Protein AF-A0A0R2Q950-F1 (afdb_monomer_lite)

Organism: NCBI:txid1655569

Structure (mmCIF, N/CA/C/O backbone):
data_AF-A0A0R2Q950-F1
#
_entry.id   AF-A0A0R2Q950-F1
#
loop_
_atom_site.group_PDB
_atom_site.id
_atom_site.type_symbol
_atom_site.label_atom_id
_atom_site.label_alt_id
_atom_site.label_comp_id
_atom_site.label_asym_id
_atom_site.label_entity_id
_atom_site.label_seq_id
_atom_site.pdbx_PDB_ins_code
_atom_site.Cartn_x
_atom_site.Cartn_y
_atom_site.Cartn_z
_atom_site.occupancy
_atom_site.B_iso_or_equiv
_atom_site.auth_seq_id
_atom_site.auth_comp_id
_atom_site.auth_asym_id
_atom_site.auth_atom_id
_atom_site.pdbx_PDB_model_num
ATOM 1 N N . MET A 1 1 ? -6.640 16.673 19.248 1.00 85.00 1 MET A N 1
ATOM 2 C CA . MET A 1 1 ? -7.575 15.830 20.025 1.00 85.00 1 MET A CA 1
ATOM 3 C C . MET A 1 1 ? -6.832 14.657 20.664 1.00 85.00 1 MET A C 1
ATOM 5 O O . MET A 1 1 ? -5.711 14.362 20.260 1.00 85.00 1 MET A O 1
ATOM 9 N N . LYS A 1 2 ? -7.422 14.018 21.680 1.00 89.25 2 LYS A N 1
ATOM 10 C CA . LYS A 1 2 ? -6.922 12.790 22.327 1.00 89.25 2 LYS A CA 1
ATOM 11 C C . LYS A 1 2 ? -8.007 11.699 22.250 1.00 89.25 2 LYS A C 1
ATOM 13 O O . LYS A 1 2 ? -9.170 12.088 22.088 1.00 89.25 2 LYS A O 1
ATOM 18 N N . PRO A 1 3 ? -7.640 10.405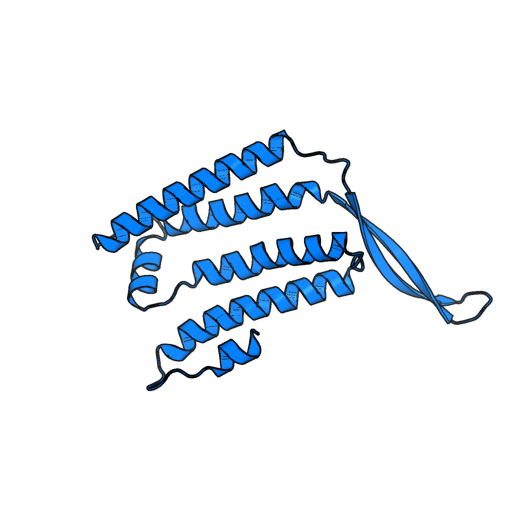 22.348 1.00 91.56 3 PRO A N 1
ATOM 19 C CA . PRO A 1 3 ? -8.610 9.319 22.470 1.00 91.56 3 PRO A CA 1
ATOM 20 C C . PRO A 1 3 ? -9.513 9.500 23.690 1.00 91.56 3 PRO A C 1
ATOM 2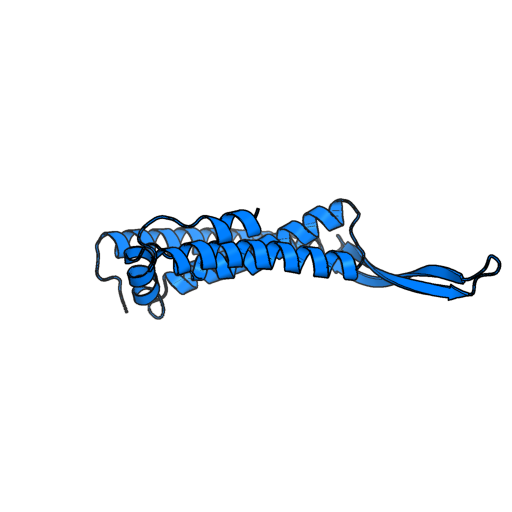2 O O . PRO A 1 3 ? -9.076 10.068 24.695 1.00 91.56 3 PRO A O 1
ATOM 25 N N . GLU A 1 4 ? -10.739 9.002 23.602 1.00 94.81 4 GLU A N 1
ATOM 26 C CA . GLU A 1 4 ? -11.754 9.114 24.655 1.00 94.81 4 GLU A CA 1
ATOM 27 C C . GLU A 1 4 ? -11.823 7.850 25.523 1.00 94.81 4 GLU A C 1
ATOM 29 O O . GLU A 1 4 ? -12.058 7.934 26.727 1.00 94.81 4 GLU A O 1
ATOM 34 N N . THR A 1 5 ? -11.534 6.682 24.948 1.00 95.31 5 THR A N 1
ATOM 35 C CA . THR A 1 5 ? -11.607 5.384 25.629 1.00 95.31 5 THR A CA 1
ATOM 36 C C . THR A 1 5 ? -10.227 4.834 25.998 1.00 95.31 5 THR A C 1
ATOM 38 O O . THR A 1 5 ? -9.203 5.146 25.382 1.00 95.31 5 THR A O 1
ATOM 41 N N . GLN A 1 6 ? -10.179 3.938 26.994 1.00 95.88 6 GLN A N 1
ATOM 42 C CA . GLN A 1 6 ? -8.943 3.219 27.340 1.00 95.88 6 GLN A CA 1
ATOM 43 C C . GLN A 1 6 ? -8.412 2.384 26.164 1.00 95.88 6 GLN A C 1
ATOM 45 O O . GLN A 1 6 ? -7.197 2.294 25.969 1.00 95.88 6 GLN A O 1
ATOM 50 N N . ILE A 1 7 ? -9.310 1.798 25.364 1.00 95.25 7 ILE A N 1
ATOM 51 C CA . ILE A 1 7 ? -8.955 1.041 24.157 1.00 95.25 7 ILE A CA 1
ATOM 52 C C . ILE A 1 7 ? -8.333 1.983 23.123 1.00 95.25 7 ILE A C 1
ATOM 54 O O . ILE A 1 7 ? -7.241 1.702 22.633 1.00 95.25 7 ILE A O 1
ATOM 58 N N . GLY A 1 8 ? -8.949 3.140 22.865 1.00 95.69 8 GLY A N 1
ATOM 59 C CA . GLY A 1 8 ? -8.417 4.167 21.970 1.00 95.69 8 GLY A CA 1
ATOM 60 C C . GLY A 1 8 ? -7.023 4.649 22.380 1.00 95.69 8 GLY A C 1
ATOM 61 O O . GLY A 1 8 ? -6.142 4.787 21.532 1.00 95.69 8 GLY A O 1
ATOM 62 N N . MET A 1 9 ? -6.762 4.821 23.682 1.00 97.06 9 MET A N 1
ATOM 63 C CA . MET A 1 9 ? -5.423 5.154 24.191 1.00 97.06 9 MET A CA 1
ATOM 64 C C . MET A 1 9 ? -4.393 4.051 23.916 1.00 97.06 9 MET A C 1
ATOM 66 O O . MET A 1 9 ? -3.265 4.350 23.513 1.00 97.06 9 MET A O 1
ATOM 70 N N . ARG A 1 10 ? -4.762 2.777 24.109 1.00 97.62 10 ARG A N 1
ATOM 71 C CA . ARG A 1 10 ? -3.888 1.631 23.802 1.00 97.62 10 ARG A CA 1
ATOM 72 C C . ARG A 1 10 ? -3.610 1.534 22.301 1.00 97.62 10 ARG A C 1
ATOM 74 O O . ARG A 1 10 ? -2.449 1.429 21.914 1.00 97.62 10 ARG A O 1
ATOM 81 N N . LEU A 1 11 ? -4.641 1.658 21.464 1.00 97.19 11 LEU A N 1
ATOM 82 C CA . LEU A 1 11 ? -4.511 1.637 20.006 1.00 97.19 11 LEU A CA 1
ATOM 83 C C . LEU A 1 11 ? -3.694 2.821 19.482 1.00 97.19 11 LEU A C 1
ATOM 85 O O . LEU A 1 11 ? -2.891 2.649 18.569 1.00 97.19 11 LEU A O 1
ATOM 89 N N . GLN A 1 12 ? -3.833 4.014 20.068 1.00 97.56 12 GLN A N 1
ATOM 90 C CA . GLN A 1 12 ? -2.998 5.158 19.706 1.00 97.56 12 GLN A CA 1
ATOM 91 C C . GLN A 1 12 ? -1.519 4.873 19.989 1.00 97.56 12 GLN A C 1
ATOM 93 O O . GLN A 1 12 ? -0.675 5.154 19.140 1.00 97.56 12 GLN A O 1
ATOM 98 N N . ARG A 1 13 ? -1.195 4.314 21.164 1.00 97.94 13 ARG A N 1
ATOM 99 C CA . ARG A 1 13 ? 0.187 3.940 21.510 1.00 97.94 13 ARG A CA 1
ATOM 100 C C . ARG A 1 13 ? 0.732 2.877 20.562 1.00 97.94 13 ARG A C 1
ATOM 102 O O . ARG A 1 13 ? 1.846 3.039 20.077 1.00 97.94 13 ARG A O 1
ATOM 109 N N . LEU A 1 14 ? -0.062 1.850 20.262 1.00 98.25 14 LEU A N 1
ATOM 110 C CA . LEU A 1 14 ? 0.323 0.786 19.337 1.00 98.25 14 LEU A CA 1
ATOM 111 C C . LEU A 1 14 ? 0.613 1.335 17.934 1.00 98.25 14 LEU A C 1
ATOM 113 O O . LEU A 1 14 ? 1.672 1.060 17.382 1.00 98.25 14 LEU A O 1
ATOM 117 N N . ASN A 1 15 ? -0.278 2.171 17.392 1.00 98.38 15 ASN A N 1
ATOM 118 C CA . ASN A 1 15 ? -0.080 2.790 16.082 1.00 98.38 15 ASN A CA 1
ATOM 119 C C . ASN A 1 15 ? 1.144 3.713 16.058 1.00 98.38 15 ASN A C 1
ATOM 121 O O . ASN A 1 15 ? 1.881 3.710 15.083 1.00 98.38 15 ASN A O 1
ATOM 125 N N . ARG A 1 16 ? 1.425 4.468 17.127 1.00 98.44 16 ARG A N 1
ATOM 126 C CA . ARG A 1 16 ? 2.660 5.271 17.191 1.00 98.44 16 ARG A CA 1
ATOM 127 C C . ARG A 1 16 ? 3.907 4.407 17.185 1.00 98.44 16 ARG A C 1
ATOM 129 O O . ARG A 1 16 ? 4.846 4.736 16.471 1.00 98.44 16 ARG A O 1
ATOM 136 N N . LEU A 1 17 ? 3.913 3.329 17.968 1.00 98.62 17 LEU A N 1
ATOM 137 C CA . LEU A 1 17 ? 5.046 2.414 18.015 1.00 98.62 17 LEU A CA 1
ATOM 138 C C . LEU A 1 17 ? 5.282 1.792 16.637 1.00 98.62 17 LEU A C 1
ATOM 140 O O . LEU A 1 17 ? 6.375 1.930 16.105 1.00 98.62 17 LEU A O 1
ATOM 144 N N . ALA A 1 18 ? 4.241 1.218 16.026 1.00 98.38 18 ALA A N 1
ATOM 145 C CA . ALA A 1 18 ? 4.312 0.661 14.678 1.00 98.38 18 ALA A CA 1
ATOM 146 C C . ALA A 1 18 ? 4.794 1.705 13.657 1.00 98.38 18 ALA A C 1
ATOM 148 O O . ALA A 1 18 ? 5.733 1.450 12.909 1.00 98.38 18 ALA A O 1
ATOM 149 N N . GLY A 1 19 ? 4.216 2.910 13.673 1.00 98.44 19 GLY A N 1
ATOM 150 C CA . GLY A 1 19 ? 4.584 3.987 12.759 1.00 98.44 19 GLY A CA 1
ATOM 151 C C . GLY A 1 19 ? 6.044 4.426 12.889 1.00 98.44 19 GLY A C 1
ATOM 152 O O . GLY A 1 19 ? 6.728 4.570 11.880 1.00 98.44 19 GLY A O 1
ATOM 153 N N . ILE A 1 20 ? 6.551 4.581 14.115 1.00 98.69 20 ILE A N 1
ATOM 154 C CA . ILE A 1 20 ? 7.964 4.910 14.368 1.00 98.69 20 ILE A CA 1
ATOM 155 C C . ILE A 1 20 ? 8.873 3.754 13.937 1.00 98.69 20 ILE A C 1
ATOM 157 O O . ILE A 1 20 ? 9.893 3.986 13.294 1.00 98.69 20 ILE A O 1
ATOM 161 N N . THR A 1 21 ? 8.504 2.510 14.243 1.00 98.62 21 THR A N 1
ATOM 162 C CA . THR A 1 21 ? 9.267 1.321 13.843 1.00 98.62 21 THR A CA 1
ATOM 163 C C . THR A 1 21 ? 9.364 1.196 12.322 1.00 98.62 21 THR A C 1
ATOM 165 O O . THR A 1 21 ? 10.445 0.921 11.802 1.00 98.62 21 THR A O 1
ATOM 168 N N . HIS A 1 22 ? 8.274 1.434 11.591 1.00 98.44 22 HIS A N 1
ATOM 169 C CA . HIS A 1 22 ? 8.291 1.481 10.129 1.00 98.44 22 HIS A CA 1
ATOM 170 C C . HIS A 1 22 ? 9.114 2.659 9.600 1.00 98.44 22 HIS A C 1
ATOM 172 O O . HIS A 1 22 ? 9.894 2.475 8.672 1.00 98.44 22 HIS A O 1
ATOM 178 N N . LEU A 1 23 ? 9.001 3.843 10.211 1.00 98.56 23 LEU A N 1
ATOM 179 C CA . LEU A 1 23 ? 9.764 5.028 9.813 1.00 98.56 23 LEU A CA 1
ATOM 180 C C . LEU A 1 23 ? 11.272 4.791 9.929 1.00 98.56 23 LEU A C 1
ATOM 182 O O . LEU A 1 23 ? 12.008 5.074 8.989 1.00 98.56 23 LEU A O 1
ATOM 186 N N . ILE A 1 24 ? 11.726 4.238 11.058 1.00 98.62 24 ILE A N 1
ATOM 187 C CA . ILE A 1 24 ? 13.140 3.920 11.286 1.00 98.62 24 ILE A CA 1
ATOM 188 C C . ILE A 1 24 ? 13.633 2.917 10.242 1.00 98.62 24 ILE A C 1
ATOM 190 O O . ILE A 1 24 ? 14.682 3.139 9.645 1.00 98.62 24 ILE A O 1
ATOM 194 N N . GLN A 1 25 ? 12.877 1.846 9.983 1.00 98.31 25 GLN A N 1
ATOM 195 C CA . GLN A 1 25 ? 13.257 0.858 8.972 1.00 98.31 25 GLN A CA 1
ATOM 196 C C . GLN A 1 25 ? 13.271 1.458 7.561 1.00 98.31 25 GLN A C 1
ATOM 198 O O . GLN A 1 25 ? 14.217 1.226 6.818 1.00 98.31 25 GLN A O 1
ATOM 203 N N . GLY A 1 26 ? 12.268 2.261 7.197 1.00 97.88 26 GLY A N 1
ATOM 204 C CA . GLY A 1 26 ? 12.202 2.924 5.896 1.00 97.88 26 GLY A CA 1
ATOM 205 C C . GLY A 1 26 ? 13.379 3.873 5.677 1.00 97.88 26 GLY A C 1
ATOM 206 O O . GLY A 1 26 ? 14.025 3.817 4.637 1.00 97.88 26 GLY A O 1
ATOM 207 N N . ILE A 1 27 ? 13.725 4.682 6.682 1.00 98.06 27 ILE A N 1
ATOM 208 C CA . ILE A 1 27 ? 14.903 5.559 6.638 1.00 98.06 27 ILE A CA 1
ATOM 209 C C . ILE A 1 27 ? 16.196 4.738 6.563 1.00 98.06 27 ILE A C 1
ATOM 211 O O . ILE A 1 27 ? 17.060 5.044 5.749 1.00 98.06 27 ILE A O 1
ATOM 215 N N . ALA A 1 28 ? 16.334 3.680 7.366 1.00 97.94 28 ALA A N 1
ATOM 216 C CA . ALA A 1 28 ? 17.506 2.809 7.319 1.00 97.94 28 ALA A CA 1
ATOM 217 C C . ALA A 1 28 ? 17.682 2.172 5.931 1.00 97.94 28 ALA A C 1
ATOM 219 O O . ALA A 1 28 ? 18.786 2.199 5.393 1.00 97.94 28 ALA A O 1
ATOM 220 N N . LEU A 1 29 ? 16.598 1.680 5.318 1.00 96.50 29 LEU A N 1
ATOM 221 C CA . LEU A 1 29 ? 16.620 1.158 3.951 1.00 96.50 29 LEU A CA 1
ATOM 222 C C . LEU A 1 29 ? 16.992 2.232 2.923 1.00 96.50 29 LEU A C 1
ATOM 224 O O . LEU A 1 29 ? 17.746 1.927 2.006 1.00 96.50 29 LEU A O 1
ATOM 228 N N . LEU A 1 30 ? 16.542 3.483 3.087 1.00 96.06 30 LEU A N 1
ATOM 229 C CA . LEU A 1 30 ? 16.986 4.592 2.231 1.00 96.06 30 LEU A CA 1
ATOM 230 C C . LEU A 1 30 ? 18.502 4.823 2.288 1.00 96.06 30 LEU A C 1
ATOM 232 O O . LEU A 1 30 ? 19.088 5.173 1.270 1.00 96.06 30 LEU A O 1
ATOM 236 N N . PHE A 1 31 ? 19.141 4.613 3.441 1.00 95.94 31 PHE A N 1
ATOM 237 C CA . PHE A 1 31 ? 20.591 4.785 3.581 1.00 95.94 31 PHE A CA 1
ATOM 238 C C . PHE A 1 31 ? 21.417 3.632 3.004 1.00 95.94 31 PHE A C 1
ATOM 240 O O . PHE A 1 31 ? 22.566 3.855 2.631 1.00 95.94 31 PHE A O 1
ATOM 247 N N . ILE A 1 32 ? 20.867 2.414 2.954 1.00 95.12 32 ILE A N 1
ATOM 248 C CA . ILE A 1 32 ? 21.606 1.216 2.512 1.00 95.12 32 ILE A CA 1
ATOM 249 C C . ILE A 1 32 ? 21.206 0.717 1.121 1.00 95.12 32 ILE A C 1
ATOM 251 O O . ILE A 1 32 ? 21.774 -0.267 0.647 1.00 95.12 32 ILE A O 1
ATOM 255 N N . LEU A 1 33 ? 20.203 1.326 0.480 1.00 94.00 33 LEU A N 1
ATOM 256 C CA . LEU A 1 33 ? 19.735 0.865 -0.823 1.00 94.00 33 LEU A CA 1
ATOM 257 C C . LEU A 1 33 ? 20.803 1.019 -1.907 1.00 94.00 33 LEU A C 1
ATOM 259 O O . LEU A 1 33 ? 21.627 1.931 -1.876 1.00 94.00 33 LEU A O 1
ATOM 263 N N . ASN A 1 34 ? 20.742 0.132 -2.899 1.00 91.81 34 ASN A N 1
ATOM 264 C CA . ASN A 1 34 ? 21.549 0.226 -4.106 1.00 91.81 34 ASN A CA 1
ATOM 265 C C . ASN A 1 34 ? 20.713 0.852 -5.240 1.00 91.81 34 ASN A C 1
ATOM 267 O O . ASN A 1 34 ? 19.810 0.179 -5.746 1.00 91.81 34 ASN A O 1
ATOM 271 N N . PRO A 1 35 ? 20.987 2.101 -5.660 1.00 86.19 35 PRO A N 1
ATOM 272 C CA . PRO A 1 35 ? 20.220 2.766 -6.714 1.00 86.19 35 PRO A CA 1
ATOM 273 C C . PRO A 1 35 ? 20.466 2.173 -8.111 1.00 86.19 35 PRO A C 1
ATOM 275 O O . PRO A 1 35 ? 19.652 2.383 -9.010 1.00 86.19 35 PRO A O 1
ATOM 278 N N . GLU A 1 36 ? 21.545 1.406 -8.293 1.00 91.94 36 GLU A N 1
ATOM 279 C CA . GLU A 1 36 ? 21.879 0.765 -9.571 1.00 91.94 36 GLU A CA 1
ATOM 280 C C . GLU A 1 36 ? 21.061 -0.504 -9.832 1.00 91.94 36 GLU A C 1
ATOM 282 O O . GLU A 1 36 ? 20.981 -0.978 -10.964 1.00 91.94 36 GLU A O 1
ATOM 287 N N . SER A 1 37 ? 20.407 -1.050 -8.804 1.00 91.31 37 SER A N 1
ATOM 288 C CA . SER A 1 37 ? 19.472 -2.159 -8.972 1.00 91.31 37 SER A CA 1
ATOM 289 C C . SER A 1 37 ? 18.198 -1.654 -9.646 1.00 91.31 37 SER A C 1
ATOM 291 O O . SER A 1 37 ? 17.297 -1.135 -8.979 1.00 91.31 37 SER A O 1
ATOM 293 N N . LYS A 1 38 ? 18.114 -1.821 -10.968 1.00 95.19 38 LYS A N 1
ATOM 294 C CA . LYS A 1 38 ? 16.980 -1.378 -11.783 1.00 95.19 38 LYS A CA 1
ATOM 295 C C . LYS A 1 38 ? 16.328 -2.527 -12.547 1.00 95.19 38 LYS A C 1
ATOM 297 O O . LYS A 1 38 ? 16.982 -3.508 -12.888 1.00 95.19 38 LYS A O 1
ATOM 302 N N . ILE A 1 39 ? 15.034 -2.384 -12.822 1.00 95.00 39 ILE A N 1
ATOM 303 C CA . ILE A 1 39 ? 14.270 -3.265 -13.711 1.00 95.00 39 ILE A CA 1
ATOM 304 C C . ILE A 1 39 ? 13.718 -2.425 -14.869 1.00 95.00 39 ILE A C 1
ATOM 306 O O . ILE A 1 39 ? 13.143 -1.362 -14.606 1.00 95.00 39 ILE A O 1
ATOM 310 N N . PRO A 1 40 ? 13.869 -2.863 -16.132 1.00 96.75 40 PRO A N 1
ATOM 311 C CA . PRO A 1 40 ? 13.293 -2.153 -17.266 1.00 96.75 40 PRO A CA 1
ATOM 312 C C . PRO A 1 40 ? 11.767 -2.194 -17.194 1.00 96.75 40 PRO A C 1
ATOM 314 O O . PRO A 1 40 ? 11.190 -3.228 -16.879 1.00 96.75 40 PRO A O 1
ATOM 317 N N . VAL A 1 41 ? 11.114 -1.086 -17.522 1.00 97.44 41 VAL A N 1
ATOM 318 C CA . VAL A 1 41 ? 9.675 -1.026 -17.782 1.00 97.44 41 VAL A CA 1
ATOM 319 C C . VAL A 1 41 ? 9.489 -0.793 -19.269 1.00 97.44 41 VAL A C 1
ATOM 321 O O . VAL A 1 41 ? 10.040 0.157 -19.826 1.00 97.44 41 VAL A O 1
ATOM 324 N N . ILE A 1 42 ? 8.723 -1.669 -19.910 1.00 98.00 42 ILE A N 1
ATOM 325 C CA . ILE A 1 42 ? 8.556 -1.672 -21.366 1.00 98.00 42 ILE A CA 1
ATOM 326 C C . ILE A 1 42 ? 7.110 -1.393 -21.770 1.00 98.00 42 ILE A C 1
ATOM 328 O O . ILE A 1 42 ? 6.178 -1.574 -20.985 1.00 98.00 42 ILE A O 1
ATOM 332 N N . THR A 1 43 ? 6.917 -1.013 -23.025 1.00 97.31 43 THR A N 1
ATOM 333 C CA . THR A 1 43 ? 5.628 -1.077 -23.719 1.00 97.31 43 THR A CA 1
ATOM 334 C C . THR A 1 43 ? 5.746 -1.971 -24.947 1.00 97.31 43 THR A C 1
ATOM 336 O O . THR A 1 43 ? 6.855 -2.294 -25.377 1.00 97.31 43 THR A O 1
ATOM 339 N N . ARG A 1 44 ? 4.608 -2.376 -25.514 1.00 95.12 44 ARG A N 1
ATOM 340 C CA . ARG A 1 44 ? 4.550 -3.136 -26.763 1.00 95.12 44 ARG A CA 1
ATOM 341 C C . ARG A 1 44 ? 3.555 -2.518 -27.727 1.00 95.12 44 ARG A C 1
ATOM 343 O O . ARG A 1 44 ? 2.435 -2.189 -27.345 1.00 95.12 44 ARG A O 1
ATOM 350 N N . PHE A 1 45 ? 3.952 -2.411 -28.985 1.00 94.44 45 PHE A N 1
ATOM 351 C CA . PHE A 1 45 ? 3.091 -1.973 -30.079 1.00 94.44 45 PHE A CA 1
ATOM 352 C C . PHE A 1 45 ? 3.362 -2.812 -31.322 1.00 94.44 45 PHE A C 1
ATOM 354 O O . PHE A 1 45 ? 4.412 -3.434 -31.457 1.00 94.44 45 PHE A O 1
ATOM 361 N N . PHE A 1 46 ? 2.386 -2.854 -32.223 1.00 96.19 46 PHE A N 1
ATOM 362 C CA . PHE A 1 46 ? 2.569 -3.490 -33.518 1.00 96.19 46 PHE A CA 1
ATOM 363 C C . PHE A 1 46 ? 3.335 -2.562 -34.456 1.00 96.19 46 PHE A C 1
ATOM 365 O O . PHE A 1 46 ? 2.999 -1.384 -34.575 1.00 96.19 46 PHE A O 1
ATOM 372 N N . THR A 1 47 ? 4.324 -3.122 -35.139 1.00 95.44 47 THR A N 1
ATOM 373 C CA . THR A 1 47 ? 5.091 -2.465 -36.197 1.00 95.44 47 THR A CA 1
ATOM 374 C C . THR A 1 47 ? 5.148 -3.367 -37.428 1.00 95.44 47 THR A C 1
ATOM 376 O O . THR A 1 47 ? 4.843 -4.560 -37.340 1.00 95.44 47 THR A O 1
ATOM 379 N N . ASP A 1 48 ? 5.532 -2.805 -38.569 1.00 96.50 48 ASP A N 1
ATOM 380 C CA . ASP A 1 48 ? 5.770 -3.567 -39.794 1.00 96.50 48 ASP A CA 1
ATOM 381 C C . ASP A 1 48 ? 7.209 -4.106 -39.795 1.00 96.50 48 ASP A C 1
ATOM 383 O O . ASP A 1 48 ? 8.165 -3.333 -39.711 1.00 96.50 48 ASP A O 1
ATOM 387 N N . THR A 1 49 ? 7.375 -5.430 -39.850 1.00 91.50 49 THR A N 1
ATOM 388 C CA . THR A 1 49 ? 8.687 -6.092 -39.950 1.00 91.50 49 THR A CA 1
ATOM 389 C C . THR A 1 49 ? 8.815 -6.807 -41.298 1.00 91.50 49 THR A C 1
ATOM 391 O O . THR A 1 49 ? 7.810 -7.046 -41.970 1.00 91.50 49 THR A O 1
ATOM 394 N N . PRO A 1 50 ? 10.026 -7.213 -41.727 1.00 93.12 50 PRO A N 1
ATOM 395 C CA . PRO A 1 50 ? 10.201 -7.990 -42.960 1.00 93.12 50 PRO A CA 1
ATOM 396 C C . PRO A 1 50 ? 9.368 -9.284 -43.019 1.00 93.12 50 PRO A C 1
ATOM 398 O O . PRO A 1 50 ? 9.101 -9.808 -44.097 1.00 93.12 50 PRO A O 1
ATOM 401 N N . GLU A 1 51 ? 8.942 -9.802 -41.867 1.00 93.69 51 GLU A N 1
ATOM 402 C CA . GLU A 1 51 ? 8.102 -10.989 -41.725 1.00 93.69 51 GLU A CA 1
ATOM 403 C C . GLU A 1 51 ? 6.613 -10.674 -41.458 1.00 93.69 51 GLU A C 1
ATOM 405 O O . GLU A 1 51 ? 5.854 -11.579 -41.088 1.00 93.69 51 GLU A O 1
ATOM 410 N N . GLY A 1 52 ? 6.199 -9.412 -41.624 1.00 95.38 52 GLY A N 1
ATOM 411 C CA . GLY A 1 52 ? 4.836 -8.904 -41.450 1.00 95.38 52 GLY A CA 1
ATOM 412 C C . GLY A 1 52 ? 4.626 -8.088 -40.169 1.00 95.38 52 GLY A C 1
ATOM 413 O O . GLY A 1 52 ? 5.557 -7.792 -39.426 1.00 95.38 52 GLY A O 1
ATOM 414 N N . ILE A 1 53 ? 3.368 -7.741 -39.882 1.00 96.75 53 ILE A N 1
ATOM 415 C CA . ILE A 1 53 ? 3.016 -6.951 -38.694 1.00 96.75 53 ILE A CA 1
ATOM 416 C C . ILE A 1 53 ? 3.237 -7.782 -37.422 1.00 96.75 53 ILE A C 1
ATOM 418 O O . ILE A 1 53 ? 2.577 -8.806 -37.218 1.00 96.75 53 ILE A O 1
ATOM 422 N N . ARG A 1 54 ? 4.148 -7.340 -36.549 1.00 95.12 54 ARG A N 1
ATOM 423 C CA . ARG A 1 54 ? 4.544 -8.050 -35.318 1.00 95.12 54 ARG A CA 1
ATOM 424 C C . ARG A 1 54 ? 4.676 -7.097 -34.126 1.00 95.12 54 ARG A C 1
ATOM 426 O O . ARG A 1 54 ? 4.900 -5.906 -34.329 1.00 95.12 54 ARG A O 1
ATOM 433 N N . PRO A 1 55 ? 4.512 -7.590 -32.883 1.00 94.38 55 PRO A N 1
ATOM 434 C CA . PRO A 1 55 ? 4.721 -6.769 -31.701 1.00 94.38 55 PRO A CA 1
ATOM 435 C C . PRO A 1 55 ? 6.218 -6.529 -31.469 1.00 94.38 55 PRO A C 1
ATOM 437 O O . PRO A 1 55 ? 7.001 -7.477 -31.409 1.00 94.38 55 PRO A O 1
ATOM 440 N N . GLU A 1 56 ? 6.596 -5.273 -31.273 1.00 94.31 56 GLU A N 1
ATOM 441 C CA . GLU A 1 56 ? 7.935 -4.850 -30.868 1.00 94.31 56 GLU A CA 1
ATOM 442 C C . GLU A 1 56 ? 7.885 -4.287 -29.441 1.00 94.31 56 GLU A C 1
ATOM 444 O O . GLU A 1 56 ? 6.878 -3.713 -29.024 1.00 94.31 56 GLU A O 1
ATOM 449 N N . SER A 1 57 ? 8.943 -4.522 -28.658 1.00 95.88 57 SER A N 1
ATOM 450 C CA . SER A 1 57 ? 9.051 -4.018 -27.284 1.00 95.88 57 SER A CA 1
ATOM 451 C C . SER A 1 57 ? 9.942 -2.784 -27.246 1.00 95.88 57 SER A C 1
ATOM 453 O O . SER A 1 57 ? 11.078 -2.837 -27.708 1.00 95.88 57 SER A O 1
ATOM 455 N N . GLU A 1 58 ? 9.458 -1.713 -26.629 1.00 96.12 58 GLU A N 1
ATOM 456 C CA . GLU A 1 58 ? 10.215 -0.479 -26.421 1.00 96.12 58 GLU A CA 1
ATOM 457 C C . GLU A 1 58 ? 10.441 -0.255 -24.924 1.00 96.12 58 GLU A C 1
ATOM 459 O O . GLU A 1 58 ? 9.522 -0.398 -24.112 1.00 96.12 58 GLU A O 1
ATOM 464 N N . LEU A 1 59 ? 11.674 0.094 -24.554 1.00 97.75 59 LEU A N 1
ATOM 465 C CA . LEU A 1 59 ? 12.011 0.508 -23.196 1.00 97.75 59 LEU A CA 1
ATOM 466 C C . LEU A 1 59 ? 11.439 1.904 -22.932 1.00 97.75 59 LEU A C 1
ATOM 468 O O . LEU A 1 59 ? 11.826 2.860 -23.594 1.00 97.75 59 LEU A O 1
ATOM 472 N N . LEU A 1 60 ? 10.583 2.032 -21.920 1.00 97.44 60 LEU A N 1
ATOM 473 C CA . LEU A 1 60 ? 10.077 3.333 -21.484 1.00 97.44 60 LEU A CA 1
ATOM 474 C C . LEU A 1 60 ? 11.038 3.998 -20.498 1.00 97.44 60 LEU A C 1
ATOM 476 O O . LEU A 1 60 ? 11.403 5.160 -20.652 1.00 97.44 60 LEU A O 1
ATOM 480 N N . PHE A 1 61 ? 11.411 3.268 -19.447 1.00 96.69 61 PHE A N 1
ATOM 481 C CA . PHE A 1 61 ? 12.316 3.733 -18.398 1.00 96.69 61 PHE A CA 1
ATOM 482 C C . PHE A 1 61 ? 12.840 2.556 -17.574 1.00 96.69 61 PHE A C 1
ATOM 484 O O . PHE A 1 61 ? 12.322 1.443 -17.639 1.00 96.69 61 PHE A O 1
ATOM 491 N N . GLU A 1 62 ? 13.849 2.817 -16.751 1.00 95.56 62 GLU A N 1
ATOM 492 C CA . GLU A 1 62 ? 14.360 1.865 -15.771 1.00 95.56 62 GLU A CA 1
ATOM 493 C C . GLU A 1 62 ? 13.895 2.250 -14.368 1.00 95.56 62 GLU A C 1
ATOM 495 O O . GLU A 1 62 ? 14.115 3.372 -13.906 1.00 95.56 62 GLU A O 1
ATOM 500 N N . PHE A 1 63 ? 13.252 1.318 -13.673 1.00 92.94 63 PHE A N 1
ATOM 501 C CA . PHE A 1 63 ? 12.737 1.543 -12.332 1.00 92.94 63 PHE A CA 1
ATOM 502 C C . PHE A 1 63 ? 13.721 1.027 -11.268 1.00 92.94 63 PHE A C 1
ATOM 504 O O . PHE A 1 63 ? 14.027 -0.168 -11.273 1.00 92.94 63 PHE A O 1
ATOM 511 N N . PRO A 1 64 ? 14.201 1.867 -10.329 1.00 93.50 64 PRO A N 1
ATOM 512 C CA . PRO A 1 64 ? 15.104 1.439 -9.260 1.00 93.50 64 PRO A CA 1
ATOM 513 C C . PRO A 1 64 ? 14.347 0.618 -8.208 1.00 93.50 64 PRO A C 1
ATOM 515 O O . PRO A 1 64 ? 13.739 1.154 -7.277 1.00 93.50 64 PRO A O 1
ATOM 518 N N . ILE A 1 65 ? 14.394 -0.708 -8.337 1.00 91.00 65 ILE A N 1
ATOM 519 C CA . ILE A 1 65 ? 13.593 -1.625 -7.516 1.00 91.00 65 ILE A CA 1
ATOM 520 C C . ILE A 1 65 ? 13.887 -1.498 -6.017 1.00 91.00 65 ILE A C 1
ATOM 522 O O . ILE A 1 65 ? 12.996 -1.683 -5.185 1.00 91.00 65 ILE A O 1
ATOM 526 N N . ALA A 1 66 ? 15.115 -1.115 -5.660 1.00 91.38 66 ALA A N 1
ATOM 527 C CA . ALA A 1 66 ? 15.521 -0.945 -4.272 1.00 91.38 66 ALA A CA 1
ATOM 528 C C . ALA A 1 66 ? 14.727 0.153 -3.531 1.00 91.38 66 ALA A C 1
ATOM 530 O O . ALA A 1 66 ? 14.689 0.136 -2.303 1.00 91.38 66 ALA A O 1
ATOM 531 N N . LEU A 1 67 ? 14.043 1.065 -4.243 1.00 92.69 67 LEU A N 1
ATOM 532 C CA . LEU A 1 67 ? 13.172 2.078 -3.631 1.00 92.69 67 LEU A CA 1
ATOM 533 C C . LEU A 1 67 ? 11.883 1.502 -3.028 1.00 92.69 67 LEU A C 1
ATOM 535 O O . LEU A 1 67 ? 11.264 2.144 -2.182 1.00 92.69 67 LEU A O 1
ATOM 539 N N . ILE A 1 68 ? 11.455 0.305 -3.424 1.00 91.62 68 ILE A N 1
ATOM 540 C CA . ILE A 1 68 ? 10.135 -0.215 -3.037 1.00 91.62 68 ILE A CA 1
ATOM 541 C C . ILE A 1 68 ? 10.074 -0.590 -1.565 1.00 91.62 68 ILE A C 1
ATOM 543 O O . ILE A 1 68 ? 9.101 -0.250 -0.896 1.00 91.62 68 ILE A O 1
ATOM 547 N N . GLY A 1 69 ? 11.127 -1.228 -1.051 1.00 91.50 69 GLY A N 1
ATOM 548 C CA . GLY A 1 69 ? 11.256 -1.544 0.372 1.00 91.50 69 GLY A CA 1
ATOM 549 C C . GLY A 1 69 ? 11.046 -0.316 1.269 1.00 91.50 69 GLY A C 1
ATOM 550 O O . GLY A 1 69 ? 10.128 -0.324 2.094 1.00 91.50 69 GLY A O 1
ATOM 551 N N . PRO A 1 70 ? 11.834 0.765 1.111 1.00 95.38 70 PRO A N 1
ATOM 552 C CA . PRO A 1 70 ? 11.644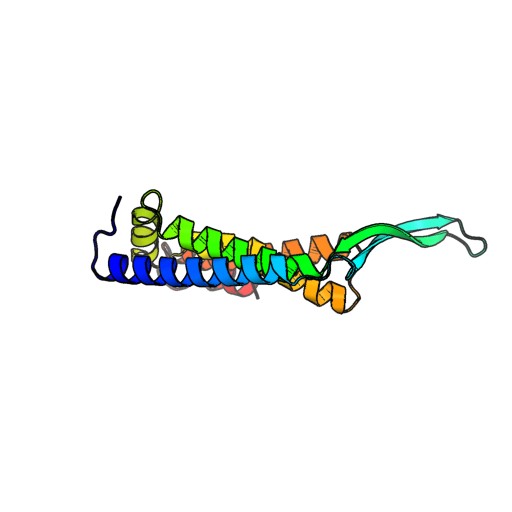 1.973 1.901 1.00 95.38 70 PRO A CA 1
ATOM 553 C C . PRO A 1 70 ? 10.307 2.669 1.625 1.00 95.38 70 PRO A C 1
ATOM 555 O O . PRO A 1 70 ? 9.661 3.077 2.584 1.00 95.38 70 PRO A O 1
ATOM 558 N N . ILE A 1 71 ? 9.845 2.779 0.371 1.00 95.31 71 ILE A N 1
ATOM 559 C CA . ILE A 1 71 ? 8.552 3.421 0.061 1.00 95.31 71 ILE A CA 1
ATOM 560 C C . ILE A 1 71 ? 7.398 2.715 0.780 1.00 95.31 71 ILE A C 1
ATOM 562 O O . ILE A 1 71 ? 6.579 3.382 1.410 1.00 95.31 71 ILE A O 1
ATOM 566 N N . PHE A 1 72 ? 7.351 1.382 0.736 1.00 93.56 72 PHE A N 1
ATOM 567 C CA . PHE A 1 72 ? 6.331 0.589 1.422 1.00 93.56 72 PHE A CA 1
ATOM 568 C C . PHE A 1 72 ? 6.306 0.891 2.926 1.00 93.56 72 PHE A C 1
ATOM 570 O O . PHE A 1 72 ? 5.265 1.247 3.479 1.00 93.56 72 PHE A O 1
ATOM 577 N N . LEU A 1 73 ? 7.471 0.839 3.577 1.00 96.62 73 LEU A N 1
ATOM 578 C CA . LEU A 1 73 ? 7.584 1.114 5.008 1.00 96.62 73 LEU A CA 1
ATOM 579 C C . LEU A 1 73 ? 7.208 2.558 5.349 1.00 96.62 73 LEU A C 1
ATOM 581 O O . LEU A 1 73 ? 6.551 2.796 6.358 1.00 96.62 73 LEU A O 1
ATOM 585 N N . LEU A 1 74 ? 7.589 3.527 4.517 1.00 97.69 74 LEU A N 1
ATOM 586 C CA . LEU A 1 74 ? 7.263 4.935 4.734 1.00 97.69 74 LEU A CA 1
ATOM 587 C C . LEU A 1 74 ? 5.766 5.219 4.555 1.00 97.69 74 LEU A C 1
ATOM 589 O O . LEU A 1 74 ? 5.219 6.023 5.309 1.00 97.69 74 LEU A O 1
ATOM 593 N N . LEU A 1 75 ? 5.085 4.537 3.628 1.00 97.31 75 LEU A N 1
ATOM 594 C CA . LEU A 1 75 ? 3.627 4.616 3.483 1.00 97.31 75 LEU A CA 1
ATOM 595 C C . LEU A 1 75 ? 2.911 4.075 4.726 1.00 97.31 75 LEU A C 1
ATOM 597 O O . LEU A 1 75 ? 2.052 4.766 5.283 1.00 97.31 75 LEU A O 1
ATOM 601 N N . SER A 1 76 ? 3.302 2.895 5.218 1.00 97.12 76 SER A N 1
ATOM 602 C CA . SER A 1 76 ? 2.722 2.335 6.445 1.00 97.12 76 SER A CA 1
ATOM 603 C C . SER A 1 76 ? 3.054 3.2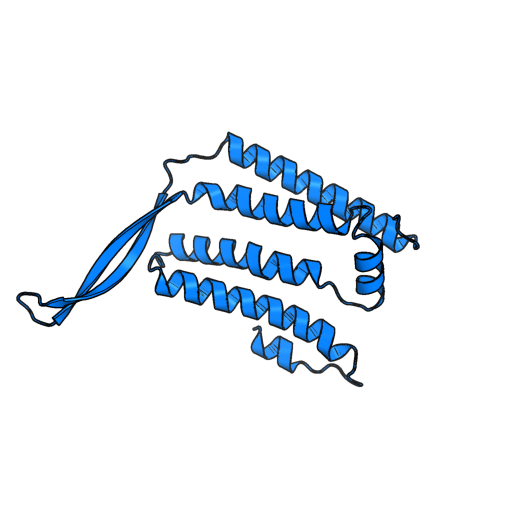00 7.667 1.00 97.12 76 SER A C 1
ATOM 605 O O . SER A 1 76 ? 2.181 3.464 8.499 1.00 97.12 76 SER A O 1
ATOM 607 N N . ALA A 1 77 ? 4.281 3.731 7.758 1.00 98.38 77 ALA A N 1
ATOM 608 C CA . ALA A 1 77 ? 4.676 4.681 8.796 1.00 98.38 77 ALA A CA 1
ATOM 609 C C . ALA A 1 77 ? 3.783 5.925 8.789 1.00 98.38 77 ALA A C 1
ATOM 611 O O . ALA A 1 77 ? 3.239 6.307 9.829 1.00 98.38 77 ALA A O 1
ATOM 612 N N . PHE A 1 78 ? 3.591 6.527 7.614 1.00 98.19 78 PHE A N 1
ATOM 613 C CA . PHE A 1 78 ? 2.722 7.681 7.433 1.00 98.19 78 PHE A CA 1
ATOM 614 C C . PHE A 1 78 ? 1.295 7.381 7.888 1.00 98.19 78 PHE A C 1
ATOM 616 O O . PHE A 1 78 ? 0.745 8.144 8.680 1.00 98.19 78 PHE A O 1
ATOM 623 N N . ALA A 1 79 ? 0.705 6.263 7.462 1.00 97.88 79 ALA A N 1
ATOM 624 C CA . ALA A 1 79 ? -0.667 5.930 7.826 1.00 97.88 79 ALA A CA 1
ATOM 625 C C . ALA A 1 79 ? -0.829 5.721 9.338 1.00 97.88 79 ALA A C 1
ATOM 627 O O . ALA A 1 79 ? -1.736 6.295 9.944 1.00 97.88 79 ALA A O 1
ATOM 628 N N . HIS A 1 80 ? 0.085 4.984 9.972 1.00 98.44 80 HIS A N 1
ATOM 629 C CA . HIS A 1 80 ? 0.093 4.765 11.419 1.00 98.44 80 HIS A CA 1
ATOM 630 C C . HIS A 1 80 ? 0.266 6.065 12.225 1.00 98.44 80 HIS A C 1
ATOM 632 O O . HIS A 1 80 ? -0.434 6.301 13.222 1.00 98.44 80 HIS A O 1
ATOM 638 N N . LEU A 1 81 ? 1.177 6.942 11.798 1.00 98.25 81 LEU A N 1
ATOM 639 C CA . LEU A 1 81 ? 1.393 8.243 12.433 1.00 98.25 81 LEU A CA 1
ATOM 640 C C . LEU A 1 81 ? 0.204 9.184 12.203 1.00 98.25 81 LEU A C 1
ATOM 642 O O . LEU A 1 81 ? -0.208 9.884 13.130 1.00 98.25 81 LEU A O 1
ATOM 646 N N . LEU A 1 82 ? -0.411 9.145 11.018 1.00 97.75 82 LEU A N 1
ATOM 647 C CA . LEU A 1 82 ? -1.605 9.916 10.691 1.00 97.75 82 LEU A CA 1
ATOM 648 C C . LEU A 1 82 ? -2.777 9.518 11.590 1.00 97.75 82 LEU A C 1
ATOM 650 O O . LEU A 1 82 ? -3.338 10.388 12.258 1.00 97.75 82 LEU A O 1
ATOM 654 N N . ILE A 1 83 ? -3.124 8.228 11.677 1.00 97.75 83 ILE A N 1
ATOM 655 C CA . ILE A 1 83 ? -4.275 7.777 12.482 1.00 97.75 83 ILE A CA 1
ATOM 656 C C . ILE A 1 83 ? -4.056 7.937 13.986 1.00 97.75 83 ILE A C 1
ATOM 658 O O . ILE A 1 83 ? -5.018 8.070 14.737 1.00 97.75 83 ILE A O 1
ATOM 662 N N . SER A 1 84 ? -2.803 7.985 14.442 1.00 97.50 84 SER A N 1
ATOM 663 C CA . SER A 1 84 ? -2.464 8.248 15.845 1.00 97.50 84 SER A CA 1
ATOM 664 C C . SER A 1 84 ? -2.221 9.731 16.167 1.00 97.50 84 SER A C 1
ATOM 666 O O . SER A 1 84 ? -1.999 10.094 17.338 1.00 97.50 84 SER A O 1
ATOM 668 N N . SER A 1 85 ? -2.291 10.601 15.155 1.00 97.06 85 SER A N 1
ATOM 669 C CA . SER A 1 85 ? -2.120 12.045 15.292 1.00 97.06 85 SER A CA 1
ATOM 670 C C . SER A 1 85 ? -3.300 12.691 16.031 1.00 97.06 85 SER A C 1
ATOM 672 O O . SER A 1 85 ? -4.434 12.205 15.967 1.00 97.06 85 SER A O 1
ATOM 674 N N . PRO A 1 86 ? -3.090 13.844 16.693 1.00 95.31 86 PRO A N 1
ATOM 675 C CA . PRO A 1 86 ? -4.176 14.587 17.323 1.00 95.31 86 PRO A CA 1
ATOM 676 C C . PRO A 1 86 ? -5.288 15.026 16.359 1.00 95.31 86 PRO A C 1
ATOM 678 O O . PRO A 1 86 ? -6.379 15.345 16.830 1.00 95.31 86 PRO A O 1
ATOM 681 N N . PHE A 1 87 ? -5.011 15.081 15.054 1.00 95.38 87 PHE A N 1
ATOM 682 C CA . PHE A 1 87 ? -5.963 15.466 14.014 1.00 95.38 87 PHE A CA 1
ATOM 683 C C . PHE A 1 87 ? -6.936 14.331 13.664 1.00 95.38 87 PHE A C 1
ATOM 685 O O . PHE A 1 87 ? -8.111 14.591 13.429 1.00 95.38 87 PHE A O 1
ATOM 692 N N . TYR A 1 88 ? -6.479 13.074 13.682 1.00 96.69 88 TYR A N 1
ATOM 693 C CA . TYR A 1 88 ? -7.267 11.945 13.174 1.00 96.69 88 TYR A CA 1
ATOM 694 C C . TYR A 1 88 ? -7.723 10.955 14.256 1.00 96.69 88 TYR A C 1
ATOM 696 O O . TYR A 1 88 ? -8.703 10.239 14.058 1.00 96.69 88 TYR A O 1
ATOM 704 N N . VAL A 1 89 ? -7.061 10.917 15.418 1.00 97.31 89 VAL A N 1
ATOM 705 C CA . VAL A 1 89 ? -7.222 9.818 16.387 1.00 97.31 89 VAL A CA 1
ATOM 706 C C . VAL A 1 89 ? -8.658 9.575 16.862 1.00 97.31 89 VAL A C 1
ATOM 708 O O . VAL A 1 89 ? -9.047 8.422 17.011 1.00 97.31 89 VAL A O 1
ATOM 711 N N . ARG A 1 90 ? -9.479 10.622 17.025 1.00 96.44 90 ARG A N 1
ATOM 712 C CA . ARG A 1 90 ? -10.897 10.455 17.399 1.00 96.44 90 ARG A CA 1
ATOM 713 C C . ARG A 1 90 ? -11.734 9.831 16.289 1.00 96.44 90 ARG A C 1
ATOM 715 O O . ARG A 1 90 ? -12.595 9.006 16.558 1.00 96.44 90 ARG A O 1
ATOM 722 N N . ARG A 1 91 ? -11.463 10.194 15.033 1.00 96.69 91 ARG A N 1
ATOM 723 C CA . ARG A 1 91 ? -12.135 9.593 13.875 1.00 96.69 91 ARG A CA 1
ATOM 724 C C . ARG A 1 91 ? -11.749 8.127 13.730 1.00 96.69 91 ARG A C 1
ATOM 726 O O . ARG A 1 91 ? -12.605 7.299 13.448 1.00 96.69 91 ARG A O 1
ATOM 733 N N . TYR A 1 92 ? -10.470 7.815 13.932 1.00 97.38 92 TYR A N 1
ATOM 734 C CA . TYR A 1 92 ? -10.000 6.436 13.955 1.00 97.38 92 TYR A CA 1
ATOM 735 C C . TYR A 1 92 ? -10.691 5.632 15.061 1.00 97.38 92 TYR A C 1
ATOM 737 O O . TYR A 1 92 ? -11.256 4.585 14.777 1.00 97.38 92 TYR A O 1
ATOM 745 N N . GLU A 1 93 ? -10.728 6.151 16.288 1.00 97.25 93 GLU A N 1
ATOM 746 C CA . GLU A 1 93 ? -11.414 5.511 17.413 1.00 97.25 93 GLU A CA 1
ATOM 747 C C . GLU A 1 93 ? -12.905 5.265 17.138 1.00 97.25 93 GLU A C 1
ATOM 749 O O . GLU A 1 93 ? -13.375 4.146 17.331 1.00 97.25 93 GLU A O 1
ATOM 754 N N . ALA A 1 94 ? -13.628 6.264 16.624 1.00 96.56 94 ALA A N 1
ATOM 755 C CA . ALA A 1 94 ? -15.046 6.133 16.286 1.00 96.56 94 ALA A CA 1
ATOM 756 C C . ALA A 1 94 ? -15.300 5.076 15.197 1.00 96.56 94 ALA A C 1
ATOM 758 O O . ALA A 1 94 ? -16.238 4.293 15.310 1.00 96.56 94 ALA A O 1
ATOM 759 N N . ASN A 1 95 ? -14.443 5.016 14.173 1.00 97.31 95 ASN A N 1
ATOM 760 C CA . ASN A 1 95 ? -14.519 3.990 13.132 1.00 97.31 95 ASN A CA 1
ATOM 761 C C . ASN A 1 95 ? -14.270 2.584 13.706 1.00 97.31 95 ASN A C 1
ATOM 763 O O . ASN A 1 95 ? -15.004 1.648 13.409 1.00 97.31 95 ASN A O 1
ATOM 767 N N . ILE A 1 96 ? -13.264 2.424 14.570 1.00 97.50 96 ILE A N 1
ATOM 768 C CA . ILE A 1 96 ? -12.991 1.124 15.196 1.00 97.50 96 ILE A CA 1
ATOM 769 C C . ILE A 1 96 ? -14.156 0.693 16.094 1.00 97.50 96 ILE A C 1
ATOM 771 O O . ILE A 1 96 ? -14.514 -0.483 16.093 1.00 97.50 96 ILE A O 1
ATOM 775 N N . ALA A 1 97 ? -14.784 1.628 16.811 1.00 96.25 97 ALA A N 1
ATOM 776 C CA . ALA A 1 97 ? -15.968 1.347 17.619 1.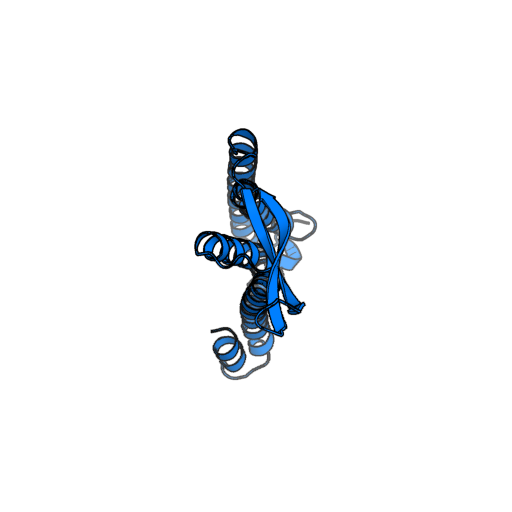00 96.25 97 ALA A CA 1
ATOM 777 C C . ALA A 1 97 ? -17.167 0.869 16.778 1.00 96.25 97 ALA A C 1
ATOM 779 O O . ALA A 1 97 ? -17.960 0.070 17.266 1.00 96.25 97 ALA A O 1
ATOM 780 N N . SER A 1 98 ? -17.273 1.300 15.515 1.00 95.44 98 SER A N 1
ATOM 781 C CA . SER A 1 98 ? -18.253 0.778 14.554 1.00 95.44 98 SER A CA 1
ATOM 782 C C . SER A 1 98 ? -17.746 -0.418 13.735 1.00 95.44 98 SER A C 1
ATOM 784 O O . SER A 1 98 ? -18.409 -0.845 12.798 1.00 95.44 98 SER A O 1
ATOM 786 N N . GLY A 1 99 ? -16.591 -1.001 14.066 1.00 96.00 99 GLY A N 1
ATOM 787 C CA . GLY A 1 99 ? -16.080 -2.197 13.388 1.00 96.00 99 GLY A CA 1
ATOM 788 C C . GLY A 1 99 ? -15.554 -1.949 11.971 1.00 96.00 99 GLY A C 1
ATOM 789 O O . GLY A 1 99 ? -15.535 -2.871 11.161 1.00 96.00 99 GLY A O 1
ATOM 790 N N . ILE A 1 100 ? -15.127 -0.723 11.656 1.00 97.94 100 ILE A N 1
ATOM 791 C CA . ILE A 1 100 ? -14.555 -0.363 10.353 1.00 97.94 100 ILE A CA 1
ATOM 792 C C . ILE A 1 100 ? -13.179 0.289 10.509 1.00 97.94 100 ILE A C 1
ATOM 794 O O . ILE A 1 100 ? -12.927 1.070 11.425 1.00 97.94 100 ILE A O 1
ATOM 798 N N . ASN A 1 101 ? -12.268 0.034 9.570 1.00 98.31 101 ASN A N 1
ATOM 799 C CA . ASN A 1 101 ? -10.988 0.735 9.504 1.00 98.31 101 ASN A CA 1
ATOM 800 C C . ASN A 1 101 ? -10.677 1.214 8.076 1.00 98.31 101 ASN A C 1
ATOM 802 O O . ASN A 1 101 ? -9.875 0.596 7.373 1.00 98.31 101 ASN A O 1
ATOM 806 N N . PRO A 1 102 ? -11.256 2.351 7.633 1.00 97.81 102 PRO A N 1
ATOM 807 C CA . PRO A 1 102 ? -11.050 2.839 6.273 1.00 97.81 102 PRO A CA 1
ATOM 808 C C . PRO A 1 102 ? -9.599 3.212 5.979 1.00 97.81 102 PRO A C 1
ATOM 810 O O . PRO A 1 102 ? -9.136 3.015 4.862 1.00 97.81 102 PRO A O 1
ATOM 813 N N . ALA A 1 103 ? -8.880 3.738 6.975 1.00 97.06 103 ALA A N 1
ATOM 814 C CA . ALA A 1 103 ? -7.490 4.146 6.811 1.00 97.06 103 ALA A CA 1
ATOM 815 C C . ALA A 1 103 ? -6.585 2.958 6.451 1.00 97.06 103 ALA A C 1
ATOM 817 O O . ALA A 1 103 ? -5.732 3.102 5.582 1.00 97.06 103 ALA A O 1
ATOM 818 N N . ARG A 1 104 ? -6.823 1.782 7.053 1.00 98.12 104 ARG A N 1
ATOM 819 C CA . ARG A 1 104 ? -6.111 0.542 6.712 1.00 98.12 104 ARG A CA 1
ATOM 820 C C . ARG A 1 104 ? -6.327 0.152 5.253 1.00 98.12 104 ARG A C 1
ATOM 822 O O . ARG A 1 104 ? -5.362 -0.106 4.555 1.00 98.12 104 ARG A O 1
ATOM 829 N N . TRP A 1 105 ? -7.573 0.136 4.780 1.00 98.38 105 TRP A N 1
ATOM 830 C CA . TRP A 1 105 ? -7.862 -0.275 3.402 1.00 98.38 105 TRP A CA 1
ATOM 831 C C . TRP A 1 105 ? -7.298 0.687 2.362 1.00 98.38 105 TRP A C 1
ATOM 833 O O . TRP A 1 105 ? -6.814 0.239 1.330 1.00 98.38 105 TRP A O 1
ATOM 843 N N . TRP A 1 106 ? -7.312 1.994 2.638 1.00 98.00 106 TRP A N 1
ATOM 844 C CA . TRP A 1 106 ? -6.675 2.979 1.762 1.00 98.00 106 TRP A CA 1
ATOM 845 C C . TRP A 1 106 ? -5.157 2.837 1.728 1.00 98.00 106 TRP A C 1
ATOM 847 O O . TRP A 1 106 ? -4.566 2.935 0.656 1.00 98.00 106 TRP A O 1
ATOM 857 N N . GLU A 1 107 ? -4.526 2.597 2.878 1.00 97.88 107 GLU A N 1
ATOM 858 C CA . GLU A 1 107 ? -3.088 2.354 2.915 1.00 97.88 107 GLU A CA 1
ATOM 859 C C . GLU A 1 107 ? -2.735 1.061 2.177 1.00 97.88 107 GLU A C 1
ATOM 861 O O . GLU A 1 107 ? -1.929 1.120 1.252 1.00 97.88 107 GLU A O 1
ATOM 866 N N . TYR A 1 108 ? -3.402 -0.058 2.475 1.00 97.88 108 TYR A N 1
ATOM 867 C CA . TYR A 1 108 ? -3.152 -1.335 1.801 1.00 97.88 108 TYR A CA 1
ATOM 868 C C . TYR A 1 108 ? -3.417 -1.273 0.301 1.00 97.88 108 TYR A C 1
ATOM 870 O O . TYR A 1 108 ? -2.627 -1.823 -0.465 1.00 97.88 108 TYR A O 1
ATOM 878 N N . ALA A 1 109 ? -4.469 -0.580 -0.144 1.00 98.06 109 ALA A N 1
ATOM 879 C CA . ALA A 1 109 ? -4.765 -0.434 -1.567 1.00 98.06 109 ALA A CA 1
ATOM 880 C C . ALA A 1 109 ? -3.585 0.165 -2.345 1.00 98.06 109 ALA A C 1
ATOM 882 O O . ALA A 1 109 ? -3.388 -0.185 -3.503 1.00 98.06 109 ALA A O 1
ATOM 883 N N . ILE A 1 110 ? -2.767 1.014 -1.718 1.00 97.00 110 ILE A N 1
ATOM 884 C CA . ILE A 1 110 ? -1.567 1.583 -2.338 1.00 97.00 110 ILE A CA 1
ATOM 885 C C . ILE A 1 110 ? -0.340 0.719 -2.027 1.00 97.00 110 ILE A C 1
ATOM 887 O O . ILE A 1 110 ? 0.356 0.284 -2.944 1.00 97.00 110 ILE A O 1
ATOM 891 N N . SER A 1 111 ? -0.068 0.455 -0.747 1.00 96.25 111 SER A N 1
ATOM 892 C CA . SER A 1 111 ? 1.176 -0.172 -0.295 1.00 96.25 111 SER A CA 1
ATOM 893 C C . SER A 1 111 ? 1.302 -1.622 -0.765 1.00 96.25 111 SER A C 1
ATOM 895 O O . SER A 1 111 ? 2.335 -1.996 -1.323 1.00 96.25 111 SER A O 1
ATOM 897 N N . SER A 1 112 ? 0.239 -2.423 -0.641 1.00 96.00 112 SER A N 1
ATOM 898 C CA . SER A 1 112 ? 0.247 -3.813 -1.117 1.00 96.00 112 SER A CA 1
ATOM 899 C C . SER A 1 112 ? 0.266 -3.905 -2.644 1.00 96.00 112 SER A C 1
ATOM 901 O O . SER A 1 112 ? 0.901 -4.807 -3.182 1.00 96.00 112 SER A O 1
ATOM 903 N N . SER A 1 113 ? -0.337 -2.942 -3.352 1.00 97.00 113 SER A N 1
ATOM 904 C CA . SER A 1 113 ? -0.325 -2.912 -4.821 1.00 97.00 113 SER A CA 1
ATOM 905 C C . SER A 1 113 ? 1.066 -2.604 -5.365 1.00 97.00 113 SER A C 1
ATOM 907 O O . SER A 1 113 ? 1.518 -3.277 -6.287 1.00 97.00 113 SER A O 1
ATOM 909 N N . LEU A 1 114 ? 1.781 -1.649 -4.756 1.00 95.06 114 LEU A N 1
ATOM 910 C CA . LEU A 1 114 ? 3.188 -1.386 -5.081 1.00 95.06 114 LEU A CA 1
ATOM 911 C C . LEU A 1 114 ? 4.060 -2.621 -4.831 1.00 95.06 114 LEU A C 1
ATOM 913 O O . LEU A 1 114 ? 4.873 -2.982 -5.679 1.00 95.06 114 LEU A O 1
ATOM 917 N N . MET A 1 115 ? 3.874 -3.290 -3.691 1.00 94.44 115 MET A N 1
ATOM 918 C CA . MET A 1 115 ? 4.625 -4.500 -3.359 1.00 94.44 115 MET A CA 1
ATOM 919 C C . MET A 1 115 ? 4.354 -5.633 -4.360 1.00 94.44 115 MET A C 1
ATOM 921 O O . MET A 1 115 ? 5.297 -6.254 -4.847 1.00 94.44 115 MET A O 1
ATOM 925 N N . LEU A 1 116 ? 3.085 -5.880 -4.703 1.00 95.44 116 LEU A N 1
ATOM 926 C CA . LEU A 1 116 ? 2.697 -6.939 -5.634 1.00 95.44 116 LEU A CA 1
ATOM 927 C C . LEU A 1 116 ? 3.256 -6.702 -7.039 1.00 95.44 116 LEU A C 1
ATOM 929 O O . LEU A 1 116 ? 3.833 -7.620 -7.620 1.00 95.44 116 LEU A O 1
ATOM 933 N N . VAL A 1 117 ? 3.128 -5.479 -7.567 1.00 94.94 117 VAL A N 1
ATOM 934 C CA . VAL A 1 117 ? 3.699 -5.099 -8.870 1.00 94.94 117 VAL A CA 1
ATOM 935 C C . VAL A 1 117 ? 5.175 -5.465 -8.931 1.00 94.94 117 VAL A C 1
ATOM 937 O O . VAL A 1 117 ? 5.631 -6.061 -9.897 1.00 94.94 117 VAL A O 1
ATOM 940 N N . VAL A 1 118 ? 5.919 -5.161 -7.875 1.00 92.50 118 VAL A N 1
ATOM 941 C CA . VAL A 1 118 ? 7.374 -5.311 -7.856 1.00 92.50 118 VAL A CA 1
ATOM 942 C C . VAL A 1 118 ? 7.796 -6.769 -7.734 1.00 92.50 118 VAL A C 1
ATOM 944 O O . VAL A 1 118 ? 8.738 -7.191 -8.404 1.00 92.50 118 VAL A O 1
ATOM 947 N N . LEU A 1 119 ? 7.074 -7.561 -6.940 1.00 93.19 119 LEU A N 1
ATOM 948 C CA . LEU A 1 119 ? 7.263 -9.012 -6.899 1.00 93.19 119 LEU A CA 1
ATOM 949 C C . LEU A 1 119 ? 7.016 -9.647 -8.272 1.00 93.19 119 LEU A C 1
ATOM 951 O O . LEU A 1 119 ? 7.757 -10.534 -8.688 1.00 93.19 119 LEU A O 1
ATOM 955 N N . LEU A 1 120 ? 6.011 -9.169 -9.003 1.00 94.88 120 LEU A N 1
ATOM 956 C CA . LEU A 1 120 ? 5.696 -9.667 -10.339 1.00 94.88 120 LEU A CA 1
ATOM 957 C C . LEU A 1 120 ? 6.677 -9.160 -11.406 1.00 94.88 120 LEU A C 1
ATOM 959 O O . LEU A 1 120 ? 7.034 -9.923 -12.302 1.00 94.88 120 LEU A O 1
ATOM 963 N N . MET A 1 121 ? 7.205 -7.942 -11.267 1.00 94.56 121 MET A N 1
ATOM 964 C CA . MET A 1 121 ? 8.315 -7.440 -12.085 1.00 94.56 121 MET A CA 1
ATOM 965 C C . MET A 1 121 ? 9.582 -8.283 -11.901 1.00 94.56 121 MET A C 1
ATOM 967 O O . MET A 1 121 ? 10.236 -8.610 -12.888 1.00 94.56 121 MET A O 1
ATOM 971 N N . LEU A 1 122 ? 9.897 -8.709 -10.669 1.00 93.31 122 LEU A N 1
ATOM 972 C CA . LEU A 1 122 ? 10.967 -9.685 -10.405 1.00 93.31 122 LEU A CA 1
ATOM 973 C C . LEU A 1 122 ? 10.701 -11.043 -11.076 1.00 93.31 122 LEU A C 1
ATOM 975 O O . LEU A 1 122 ? 11.643 -11.742 -11.438 1.00 93.31 122 LEU A O 1
ATOM 979 N N . GLY A 1 123 ? 9.429 -11.395 -11.275 1.00 94.75 123 GLY A N 1
ATOM 980 C CA . GLY A 1 123 ? 8.990 -12.551 -12.060 1.00 94.75 123 GLY A CA 1
ATOM 981 C C . GLY A 1 123 ? 8.957 -12.328 -13.580 1.00 94.75 123 GLY A C 1
ATOM 982 O O . GLY A 1 123 ? 8.534 -13.225 -14.304 1.00 94.75 123 GLY A O 1
ATOM 983 N N . GLY A 1 124 ? 9.377 -11.159 -14.078 1.00 94.50 124 GLY A N 1
ATOM 984 C CA . GLY A 1 124 ? 9.429 -10.834 -15.508 1.00 94.50 124 GLY A CA 1
ATOM 985 C C . GLY A 1 124 ? 8.198 -10.111 -16.069 1.00 94.50 124 GLY A C 1
ATOM 986 O O . GLY A 1 124 ? 8.162 -9.822 -17.265 1.00 94.50 124 GLY A O 1
ATOM 987 N N . LEU A 1 125 ? 7.202 -9.768 -15.243 1.00 96.06 125 LEU A N 1
ATOM 988 C CA . LEU A 1 125 ? 6.056 -8.949 -15.662 1.00 96.06 125 LEU A CA 1
ATOM 989 C C . LEU A 1 125 ? 6.425 -7.462 -15.640 1.00 96.06 125 LEU A C 1
ATOM 991 O O . LEU A 1 125 ? 6.127 -6.735 -14.697 1.00 96.06 125 LEU A O 1
ATOM 995 N N . ILE A 1 126 ? 7.106 -7.036 -16.701 1.00 96.44 126 ILE A N 1
ATOM 996 C CA . ILE A 1 126 ? 7.723 -5.707 -16.826 1.00 96.44 126 ILE A CA 1
ATOM 997 C C . ILE A 1 126 ? 7.009 -4.761 -17.804 1.00 96.44 126 ILE A C 1
ATOM 999 O O . ILE A 1 126 ? 7.425 -3.619 -17.993 1.00 96.44 126 ILE A O 1
ATOM 1003 N N . GLU A 1 127 ? 5.941 -5.224 -18.453 1.00 97.06 127 GLU A N 1
ATOM 1004 C CA . GLU A 1 127 ? 5.161 -4.404 -19.380 1.00 97.06 127 GLU A CA 1
ATOM 1005 C C . GLU A 1 127 ? 4.253 -3.431 -18.613 1.00 97.06 127 GLU A C 1
ATOM 1007 O O . GLU A 1 127 ? 3.523 -3.843 -17.708 1.00 97.06 127 GLU A O 1
ATOM 1012 N N . LEU A 1 128 ? 4.258 -2.148 -18.991 1.00 96.50 128 LEU A N 1
ATOM 1013 C CA . LEU A 1 128 ? 3.508 -1.092 -18.305 1.00 96.50 128 LEU A CA 1
ATOM 1014 C C . LEU A 1 128 ? 2.008 -1.408 -18.209 1.00 96.50 128 LEU A C 1
ATOM 1016 O O . LEU A 1 128 ? 1.400 -1.186 -17.165 1.00 96.50 128 LEU A O 1
ATOM 1020 N N . SER A 1 129 ? 1.423 -1.959 -19.275 1.00 96.06 129 SER A N 1
ATOM 1021 C CA . SER A 1 129 ? 0.016 -2.375 -19.319 1.00 96.06 129 SER A CA 1
ATOM 1022 C C . SER A 1 129 ? -0.304 -3.401 -18.221 1.00 96.06 129 SER A C 1
ATOM 1024 O O . SER A 1 129 ? -1.269 -3.239 -17.474 1.00 96.06 129 SER A O 1
ATOM 1026 N N . SER A 1 130 ? 0.557 -4.411 -18.069 1.00 96.25 130 SER A N 1
ATOM 1027 C CA . SER A 1 130 ? 0.440 -5.464 -17.058 1.00 96.25 130 SER A CA 1
ATOM 1028 C C . SER A 1 130 ? 0.649 -4.906 -15.653 1.00 96.25 130 SER A C 1
ATOM 1030 O O . SER A 1 130 ? -0.129 -5.213 -14.754 1.00 96.25 130 SER A O 1
ATOM 1032 N N . ILE A 1 131 ? 1.648 -4.036 -15.472 1.00 96.31 131 ILE A N 1
ATOM 1033 C CA . ILE A 1 131 ? 1.928 -3.357 -14.201 1.00 96.31 131 ILE A CA 1
ATOM 1034 C C . ILE A 1 131 ? 0.707 -2.560 -13.727 1.00 96.31 131 ILE A C 1
ATOM 1036 O O . ILE A 1 131 ? 0.262 -2.735 -12.591 1.00 96.31 131 ILE A O 1
ATOM 1040 N N . VAL A 1 132 ? 0.141 -1.714 -14.595 1.00 97.31 132 VAL A N 1
ATOM 1041 C CA . VAL A 1 132 ? -1.046 -0.905 -14.275 1.00 97.31 132 VAL A CA 1
ATOM 1042 C C . VAL A 1 132 ? -2.233 -1.807 -13.956 1.00 97.31 132 VAL A C 1
ATOM 1044 O O . VAL A 1 132 ? -2.899 -1.603 -12.945 1.00 97.31 132 VAL A O 1
ATOM 1047 N N . PHE A 1 133 ? -2.467 -2.836 -14.770 1.00 97.88 133 PHE A N 1
ATOM 1048 C CA . PHE A 1 133 ? -3.576 -3.762 -14.574 1.00 97.88 133 PHE A CA 1
ATOM 1049 C C . PHE A 1 133 ? -3.508 -4.482 -13.219 1.00 97.88 133 PHE A C 1
ATOM 1051 O O . PHE A 1 133 ? -4.469 -4.453 -12.452 1.00 97.88 133 PHE A O 1
ATOM 1058 N N . ILE A 1 134 ? -2.353 -5.062 -12.884 1.00 97.75 134 ILE A N 1
ATOM 1059 C CA . ILE A 1 134 ? -2.109 -5.752 -11.609 1.00 97.75 134 ILE A CA 1
ATOM 1060 C C . ILE A 1 134 ? -2.269 -4.794 -10.429 1.00 97.75 134 ILE A C 1
ATOM 1062 O O . ILE A 1 134 ? -2.930 -5.137 -9.444 1.00 97.75 134 ILE A O 1
ATOM 1066 N N . PHE A 1 135 ? -1.687 -3.593 -10.524 1.00 97.81 135 PHE A N 1
ATOM 1067 C CA . PHE A 1 135 ? -1.829 -2.573 -9.491 1.00 97.81 135 PHE A CA 1
ATOM 1068 C C . PHE A 1 135 ? -3.307 -2.271 -9.237 1.00 97.81 135 PHE A C 1
ATOM 1070 O O . PHE A 1 135 ? -3.756 -2.276 -8.093 1.00 97.81 135 PHE A O 1
ATOM 1077 N N . THR A 1 136 ? -4.076 -2.036 -10.303 1.00 98.44 136 THR A N 1
ATOM 1078 C CA . THR A 1 136 ? -5.499 -1.706 -10.210 1.00 98.44 136 THR A CA 1
ATOM 1079 C C . THR A 1 136 ? -6.319 -2.854 -9.628 1.00 98.44 136 THR A C 1
ATOM 1081 O O . THR A 1 136 ? -7.168 -2.600 -8.776 1.00 98.44 136 THR A O 1
ATOM 1084 N N . LEU A 1 137 ? -6.062 -4.106 -10.017 1.00 98.25 137 LEU A N 1
ATOM 1085 C CA . LEU A 1 137 ? -6.763 -5.261 -9.448 1.00 98.25 137 LEU A CA 1
ATOM 1086 C C . LEU A 1 137 ? -6.521 -5.392 -7.939 1.00 98.25 137 LEU A C 1
ATOM 1088 O O . LEU A 1 137 ? -7.476 -5.493 -7.170 1.00 98.25 137 LEU A O 1
ATOM 1092 N N . ASN A 1 138 ? -5.265 -5.310 -7.495 1.00 98.38 138 ASN A N 1
ATOM 1093 C CA . ASN A 1 138 ? -4.938 -5.401 -6.071 1.00 98.38 138 ASN A CA 1
ATOM 1094 C C . ASN A 1 138 ? -5.454 -4.186 -5.272 1.00 98.38 138 ASN A C 1
ATOM 1096 O O . ASN A 1 138 ? -5.883 -4.309 -4.120 1.00 98.38 138 ASN A O 1
ATOM 1100 N N . PHE A 1 139 ? -5.481 -3.008 -5.895 1.00 98.50 139 PHE A N 1
ATOM 1101 C CA . PHE A 1 139 ? -6.107 -1.818 -5.329 1.00 98.50 139 PHE A CA 1
ATOM 1102 C C . PHE A 1 139 ? -7.613 -2.044 -5.112 1.00 98.50 139 PHE A C 1
ATOM 1104 O O . PHE A 1 139 ? -8.126 -1.789 -4.020 1.00 98.50 139 PHE A O 1
ATOM 1111 N N . ILE A 1 140 ? -8.317 -2.582 -6.116 1.00 98.56 140 ILE A N 1
ATOM 1112 C CA . ILE A 1 140 ? -9.751 -2.899 -6.037 1.00 98.56 140 ILE A CA 1
ATOM 1113 C C . ILE A 1 140 ? -10.025 -3.976 -4.984 1.00 98.56 140 ILE A C 1
ATOM 1115 O O . ILE A 1 140 ? -10.944 -3.787 -4.191 1.00 98.56 140 ILE A O 1
ATOM 1119 N N . MET A 1 141 ? -9.219 -5.042 -4.906 1.00 98.62 141 MET A N 1
ATOM 1120 C CA . MET A 1 141 ? -9.325 -6.068 -3.854 1.00 98.62 141 MET A CA 1
ATOM 1121 C C . MET A 1 141 ? -9.374 -5.431 -2.456 1.00 98.62 141 MET A C 1
ATOM 1123 O O . MET A 1 141 ? -10.250 -5.736 -1.646 1.00 98.62 141 MET A O 1
ATOM 1127 N N . ASN A 1 142 ? -8.473 -4.489 -2.168 1.00 98.56 142 ASN A N 1
ATOM 1128 C CA . ASN A 1 142 ? -8.457 -3.798 -0.878 1.00 98.56 142 ASN A CA 1
ATOM 1129 C C . ASN A 1 142 ? -9.689 -2.906 -0.668 1.00 98.56 142 ASN A C 1
ATOM 1131 O O . ASN A 1 142 ? -10.247 -2.856 0.432 1.00 98.56 142 ASN A O 1
ATOM 1135 N N . LEU A 1 143 ? -10.164 -2.227 -1.717 1.00 98.50 143 LEU A N 1
ATOM 1136 C CA . LEU A 1 143 ? -11.414 -1.467 -1.644 1.00 98.50 143 LEU A CA 1
ATOM 1137 C C . LEU A 1 143 ? -12.643 -2.363 -1.457 1.00 98.50 143 LEU A C 1
ATOM 1139 O O . LEU A 1 143 ? -13.612 -1.929 -0.834 1.00 98.50 143 LEU A O 1
ATOM 1143 N N . MET A 1 144 ? -12.609 -3.609 -1.928 1.00 98.75 144 MET A N 1
ATOM 1144 C CA . MET A 1 144 ? -13.646 -4.596 -1.634 1.00 98.75 144 MET A CA 1
ATOM 1145 C C . MET A 1 144 ? -13.650 -4.988 -0.152 1.00 98.75 144 MET A C 1
ATOM 1147 O O . MET A 1 144 ? -14.724 -5.137 0.427 1.00 98.75 144 MET A O 1
ATOM 1151 N N . GLY A 1 145 ? -12.488 -5.022 0.508 1.00 98.50 145 GLY A N 1
ATOM 1152 C CA . GLY A 1 145 ? -12.396 -5.122 1.969 1.00 98.50 145 GLY A CA 1
ATOM 1153 C C . GLY A 1 145 ? -13.063 -3.945 2.693 1.00 98.50 145 GLY A C 1
ATOM 1154 O O . GLY A 1 145 ? -13.841 -4.139 3.629 1.00 98.50 145 GLY A O 1
ATOM 1155 N N . LEU A 1 146 ? -12.852 -2.715 2.210 1.00 98.50 146 LEU A N 1
ATOM 1156 C CA . LEU A 1 146 ? -13.564 -1.539 2.726 1.00 98.50 146 LEU A CA 1
ATOM 1157 C C . LEU A 1 146 ? -15.076 -1.629 2.483 1.00 98.50 146 LEU A C 1
ATOM 1159 O O . LEU A 1 146 ? -15.865 -1.291 3.367 1.00 98.50 146 LEU A O 1
ATOM 1163 N N . MET A 1 147 ? -15.489 -2.070 1.295 1.00 98.38 147 MET A N 1
ATOM 1164 C CA . MET A 1 147 ? -16.901 -2.270 0.976 1.00 98.38 147 MET A CA 1
ATOM 1165 C C . MET A 1 147 ? -17.532 -3.346 1.849 1.00 98.38 147 MET A C 1
ATOM 1167 O O . MET A 1 147 ? -18.660 -3.155 2.291 1.00 98.38 147 MET A O 1
ATOM 1171 N N . MET A 1 148 ? -16.806 -4.420 2.162 1.00 98.56 148 MET A N 1
ATOM 1172 C CA . MET A 1 148 ? -17.254 -5.457 3.085 1.00 98.56 148 MET A CA 1
ATOM 1173 C C . MET A 1 148 ? -17.558 -4.865 4.463 1.00 98.56 148 MET A C 1
ATOM 1175 O O . MET A 1 148 ? -18.643 -5.090 4.995 1.00 98.56 148 MET A O 1
ATOM 1179 N N . GLU A 1 149 ? -16.656 -4.052 5.019 1.00 98.25 149 GLU A N 1
ATOM 1180 C CA . GLU A 1 149 ? -16.883 -3.422 6.325 1.00 98.25 149 GLU A CA 1
ATOM 1181 C C . GLU A 1 149 ? -17.992 -2.368 6.300 1.00 98.25 149 GLU A C 1
ATOM 1183 O O . GLU A 1 149 ? -18.736 -2.255 7.270 1.00 98.25 149 GLU A O 1
ATOM 1188 N N . ARG A 1 150 ? -18.112 -1.588 5.216 1.00 97.75 150 ARG A N 1
ATOM 1189 C CA . ARG A 1 150 ? -19.135 -0.535 5.089 1.00 97.75 150 ARG A CA 1
ATOM 1190 C C . ARG A 1 150 ? -20.528 -1.090 4.857 1.00 97.75 150 ARG A C 1
ATOM 1192 O O . ARG A 1 150 ? -21.472 -0.652 5.503 1.00 97.75 150 ARG A O 1
ATOM 1199 N N . HIS A 1 151 ? -20.664 -2.013 3.914 1.00 97.62 151 HIS A N 1
ATOM 1200 C CA . HIS A 1 151 ? -21.955 -2.563 3.523 1.00 97.62 151 HIS A CA 1
ATOM 1201 C C . HIS A 1 151 ? -22.596 -3.326 4.683 1.00 97.62 151 HIS A C 1
ATOM 1203 O O . HIS A 1 151 ? -23.784 -3.162 4.943 1.00 97.62 151 HIS A O 1
ATOM 1209 N N . ASN A 1 152 ? -21.792 -4.068 5.450 1.00 98.19 152 ASN A N 1
ATOM 1210 C CA . ASN A 1 152 ? -22.291 -4.859 6.570 1.00 98.19 152 ASN A CA 1
ATOM 1211 C C . ASN A 1 152 ? -22.666 -4.045 7.825 1.00 98.19 152 ASN A C 1
ATOM 1213 O O . ASN A 1 152 ? -23.108 -4.628 8.807 1.00 98.19 152 ASN A O 1
ATOM 1217 N N . GLN A 1 153 ? -22.555 -2.710 7.796 1.00 96.62 153 GLN A N 1
ATOM 1218 C CA . GLN A 1 153 ? -23.094 -1.840 8.856 1.00 96.62 153 GLN A CA 1
ATOM 1219 C C . GLN A 1 153 ? -24.622 -1.725 8.816 1.00 96.62 153 GLN A C 1
ATOM 1221 O O . GLN A 1 153 ? -25.235 -1.354 9.812 1.00 96.62 153 GLN A O 1
ATOM 1226 N N . VAL A 1 154 ? -25.233 -1.982 7.655 1.00 96.44 154 VAL A N 1
ATOM 1227 C CA . VAL A 1 154 ? -26.671 -1.764 7.415 1.00 96.44 154 VAL A CA 1
ATOM 1228 C C . VAL A 1 154 ? -27.428 -3.044 7.053 1.00 96.44 154 VAL A C 1
ATOM 1230 O O . VAL A 1 154 ? -28.622 -2.994 6.775 1.00 96.44 154 VAL A O 1
ATOM 1233 N N . THR A 1 155 ? -26.756 -4.196 7.041 1.00 96.94 155 THR A N 1
ATOM 1234 C CA . THR A 1 155 ? -27.365 -5.498 6.731 1.00 96.94 155 THR A CA 1
ATOM 1235 C C . THR A 1 155 ? -27.714 -6.264 8.005 1.00 96.94 155 THR A C 1
ATOM 1237 O O . THR A 1 155 ? -26.890 -6.347 8.909 1.00 96.94 155 THR A O 1
ATOM 1240 N N . GLU A 1 156 ? -28.878 -6.919 8.049 1.00 96.12 156 GLU A N 1
ATOM 1241 C CA . GLU A 1 156 ? -29.284 -7.762 9.192 1.00 96.12 156 GLU A CA 1
ATOM 1242 C C . GLU A 1 156 ? -28.402 -9.009 9.379 1.00 96.12 156 GLU A C 1
ATOM 1244 O O . GLU A 1 156 ? -28.194 -9.480 10.495 1.00 96.12 156 GLU A O 1
ATOM 1249 N N . LYS A 1 157 ? -27.889 -9.562 8.275 1.00 97.56 157 LYS A N 1
ATOM 1250 C CA . 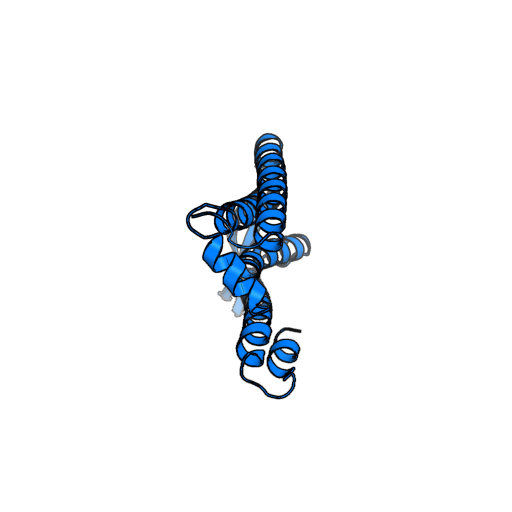LYS A 1 157 ? -26.959 -10.697 8.246 1.00 97.56 157 LYS A CA 1
ATOM 1251 C C . LYS A 1 157 ? -25.776 -10.352 7.362 1.00 97.56 157 LYS A C 1
ATOM 1253 O O . LYS A 1 157 ? -25.940 -9.633 6.379 1.00 97.56 157 LYS A O 1
ATOM 1258 N N . THR A 1 158 ? -24.614 -10.922 7.674 1.00 97.94 158 THR A N 1
ATOM 1259 C CA . THR A 1 158 ? -23.399 -10.699 6.892 1.00 97.94 158 THR A CA 1
ATOM 1260 C C . THR A 1 158 ? -23.603 -11.082 5.427 1.00 97.94 158 THR A C 1
ATOM 1262 O O . THR A 1 158 ? -23.864 -12.242 5.104 1.00 97.94 158 THR A O 1
ATOM 1265 N N . ASN A 1 159 ? -23.447 -10.105 4.539 1.00 98.19 159 ASN A N 1
ATOM 1266 C CA . ASN A 1 159 ? -23.412 -10.289 3.101 1.00 98.19 159 ASN A CA 1
ATOM 1267 C C . ASN A 1 159 ? -21.954 -10.375 2.629 1.00 98.19 159 ASN A C 1
ATOM 1269 O O . ASN A 1 159 ? -21.186 -9.421 2.763 1.00 98.19 159 ASN A O 1
ATOM 1273 N N . TRP A 1 160 ? -21.598 -11.522 2.052 1.00 98.31 160 TRP A N 1
ATOM 1274 C CA . TRP A 1 160 ? -20.241 -11.867 1.617 1.00 98.31 160 TRP A CA 1
ATOM 1275 C C . TRP A 1 160 ? -19.906 -11.445 0.182 1.00 98.31 160 TRP A C 1
ATOM 1277 O O . TRP A 1 160 ? -18.806 -11.722 -0.286 1.00 98.31 160 TRP A O 1
ATOM 1287 N N . LEU A 1 161 ? -20.814 -10.772 -0.531 1.00 98.25 161 LEU A N 1
ATOM 1288 C CA . LEU A 1 161 ? -20.616 -10.414 -1.939 1.00 98.25 161 LEU A CA 1
ATOM 1289 C C . LEU A 1 161 ? -19.329 -9.611 -2.171 1.00 98.25 161 LEU A C 1
ATOM 1291 O O . LEU A 1 161 ? -18.554 -9.952 -3.056 1.00 98.25 161 LEU A O 1
ATOM 1295 N N . ALA A 1 162 ? -19.085 -8.574 -1.364 1.00 98.12 162 ALA A N 1
ATOM 1296 C CA . ALA A 1 162 ? -17.886 -7.747 -1.502 1.00 98.12 162 ALA A CA 1
ATOM 1297 C C . ALA A 1 162 ? -16.608 -8.567 -1.270 1.00 98.12 162 ALA A C 1
ATOM 1299 O O . ALA A 1 162 ? -15.668 -8.461 -2.047 1.00 98.12 162 ALA A O 1
ATOM 1300 N N . PHE A 1 163 ? -16.601 -9.434 -0.253 1.00 98.25 163 PHE A N 1
ATOM 1301 C CA . PHE A 1 163 ? -15.486 -10.346 -0.005 1.00 98.25 163 PHE A CA 1
ATOM 1302 C C . PHE A 1 163 ? -15.225 -11.259 -1.211 1.00 98.25 163 PHE A C 1
ATOM 1304 O O . PHE A 1 163 ? -14.101 -11.309 -1.690 1.00 98.25 163 PHE A O 1
ATOM 1311 N N . ASN A 1 164 ? -16.264 -11.900 -1.754 1.00 98.31 164 ASN A N 1
ATOM 1312 C CA . ASN A 1 164 ? -16.133 -12.822 -2.885 1.00 98.31 164 ASN A CA 1
ATOM 1313 C C . ASN A 1 164 ? -15.648 -12.152 -4.181 1.00 98.31 164 ASN A C 1
ATOM 1315 O O . ASN A 1 164 ? -15.052 -12.829 -5.004 1.00 98.31 164 ASN A O 1
ATOM 1319 N N . ILE A 1 165 ? -15.921 -10.858 -4.384 1.00 98.19 165 ILE A N 1
ATOM 1320 C CA . ILE A 1 165 ? -15.390 -10.093 -5.529 1.00 98.19 165 ILE A CA 1
ATOM 1321 C C . ILE A 1 165 ? -13.920 -9.713 -5.307 1.00 98.19 165 ILE A C 1
ATOM 1323 O O . ILE A 1 165 ? -13.178 -9.538 -6.267 1.00 98.19 165 ILE A O 1
ATOM 1327 N N . GLY A 1 166 ? -13.515 -9.517 -4.050 1.00 96.69 166 GLY A N 1
ATOM 1328 C CA . GLY A 1 166 ? -12.143 -9.156 -3.709 1.00 96.69 166 GLY A CA 1
ATOM 1329 C C . GLY A 1 166 ? -11.155 -10.323 -3.780 1.00 96.69 166 GLY A C 1
ATOM 1330 O O . GLY A 1 166 ? -9.978 -10.067 -4.001 1.00 96.69 166 GLY A O 1
ATOM 1331 N N . VAL A 1 167 ? -11.618 -11.559 -3.567 1.00 92.88 167 VAL A N 1
ATOM 1332 C CA . VAL A 1 167 ? -10.815 -12.795 -3.686 1.00 92.88 167 VAL A CA 1
ATOM 1333 C C . VAL A 1 167 ? -10.473 -13.080 -5.144 1.00 92.88 167 VAL A C 1
ATOM 1335 O O . VAL A 1 167 ? -9.293 -13.414 -5.391 1.00 92.88 167 VAL A O 1
#

Radius of gyration: 20.59 Å; chains: 1; bounding box: 51×29×70 Å

InterPro domains:
  IPR041113 Heliorhodopsin [NF038020] (11-167)
  IPR041113 Heliorhodopsin [PF18761] (11-167)

Foldseek 3Di:
DQDDDPVLNVLLVVLQVLLVVLLVQLVVLVVPFDQPQWFWAWAWDWDQDPVGTDIDIDTPDIHRLSNLSSVLSNLSSVLSCVCSDPVHSHVQVVQVVLVAHVSVLQSQLQSVLSVVLSVVSVVVQRYPVSSVVSSNLSSQLSVLVRVQSVVVSPDPDRDCPSVVSSD

Secondary structure (DSSP, 8-state):
---SSHHHHHHHHHHHHHHHHHHHHHHHHHHH--TT-EEEEEEEEEEEETTEEEEEEEEEEEEEGGGHHHHHHHHHHHHHHHHHSTTTHHHHHHHHHTT--HHHHHHHHHHHHHHHHHHHHHTT--BHHHHHHHHHHHHHHHHHHHHHHHHTTS-SS---HHHHHH-

pLDDT: mean 96.32, std 2.32, range [85.0, 98.75]

Sequence (167 aa):
MKPETQIGMRLQRLNRLAGITHLIQGIALLFILNPESKIPVITRFFTDTPEGIRPESELLFEFPIALIGPIFLLLSAFAHLLISSPFYVRRYEANIASGINPARWWEYAISSSLMLVVLLMLGGLIELSSIVFIFTLNFIMNLMGLMMERHNQVTEKTNWLAFNIGV